Protein AF-A0A6C0KIC1-F1 (afdb_monomer_lite)

Structure (mmCIF, N/CA/C/O backbone):
data_AF-A0A6C0KIC1-F1
#
_entry.id   AF-A0A6C0KIC1-F1
#
loop_
_atom_site.group_PDB
_atom_site.id
_atom_site.type_symbol
_atom_site.label_atom_id
_atom_site.label_alt_id
_atom_site.label_comp_id
_atom_site.label_asym_id
_atom_site.label_entity_id
_atom_site.label_seq_id
_atom_site.pdbx_PDB_ins_code
_atom_site.Cartn_x
_atom_site.Cartn_y
_atom_site.Cartn_z
_atom_site.occupancy
_atom_site.B_iso_or_equiv
_atom_site.auth_seq_id
_atom_site.auth_comp_id
_atom_site.auth_asym_id
_atom_site.auth_atom_id
_atom_site.pdbx_PDB_model_num
ATOM 1 N N . MET A 1 1 ? 26.800 25.147 16.351 1.00 55.78 1 MET A N 1
ATOM 2 C CA . MET A 1 1 ? 27.168 24.151 15.323 1.00 55.78 1 MET A CA 1
ATOM 3 C C . MET A 1 1 ? 26.296 24.403 14.109 1.00 55.78 1 MET A C 1
ATOM 5 O O . MET A 1 1 ? 25.092 24.214 14.203 1.00 55.78 1 MET A O 1
ATOM 9 N N . GLU A 1 2 ? 26.875 24.908 13.021 1.00 70.06 2 GLU A N 1
ATOM 10 C CA . GLU A 1 2 ? 26.149 25.129 11.766 1.00 70.06 2 GLU A CA 1
ATOM 11 C C . GLU A 1 2 ? 26.284 23.886 10.888 1.00 70.06 2 GLU A C 1
ATOM 13 O O . GLU A 1 2 ? 27.394 23.475 10.552 1.00 70.06 2 GLU A O 1
ATOM 18 N N . TRP A 1 3 ? 25.159 23.281 10.520 1.00 74.00 3 TRP A N 1
ATOM 19 C CA . TRP A 1 3 ? 25.140 22.181 9.564 1.00 74.00 3 TRP A CA 1
ATOM 20 C C . TRP A 1 3 ? 25.367 22.740 8.158 1.00 74.00 3 TRP A C 1
ATOM 22 O O . TRP A 1 3 ? 24.520 23.458 7.630 1.00 74.00 3 TRP A O 1
ATOM 32 N N . LYS A 1 4 ? 26.516 22.423 7.551 1.00 73.38 4 LYS A N 1
ATOM 33 C CA . LYS A 1 4 ? 26.829 22.783 6.161 1.00 73.38 4 LYS A CA 1
ATOM 34 C C . LYS A 1 4 ? 27.044 21.520 5.340 1.00 73.38 4 LYS A C 1
ATOM 36 O O . LYS A 1 4 ? 27.826 20.652 5.712 1.00 73.38 4 LYS A O 1
ATOM 41 N N . TRP A 1 5 ? 26.323 21.436 4.225 1.00 68.00 5 TRP A N 1
ATOM 42 C CA . TRP A 1 5 ? 26.271 20.260 3.352 1.00 68.00 5 TRP A CA 1
ATOM 43 C C . TRP A 1 5 ? 27.563 20.014 2.560 1.00 68.00 5 TRP A C 1
ATOM 45 O O . TRP A 1 5 ? 27.757 18.919 2.042 1.00 68.00 5 TRP A O 1
ATOM 55 N N . THR A 1 6 ? 28.470 20.991 2.486 1.00 72.81 6 THR A N 1
ATOM 56 C CA . THR A 1 6 ? 29.800 20.842 1.878 1.00 72.81 6 THR A CA 1
ATOM 57 C C . THR A 1 6 ? 30.837 21.674 2.633 1.00 72.81 6 THR A C 1
ATOM 59 O O . THR A 1 6 ? 30.506 22.677 3.268 1.00 72.81 6 THR A O 1
ATOM 62 N N . LYS A 1 7 ? 32.115 21.277 2.551 1.00 73.88 7 LYS A N 1
ATOM 63 C CA . LYS A 1 7 ? 33.252 21.959 3.202 1.00 73.88 7 LYS A CA 1
ATOM 64 C C . LYS A 1 7 ? 33.667 23.282 2.527 1.00 73.88 7 LYS A C 1
ATOM 66 O O . LYS A 1 7 ? 34.739 23.796 2.811 1.00 73.88 7 LYS A O 1
ATOM 71 N N . GLY A 1 8 ? 32.843 23.837 1.632 1.00 76.50 8 GLY A N 1
ATOM 72 C CA . GLY A 1 8 ? 33.173 25.050 0.868 1.00 76.50 8 GLY A CA 1
ATOM 73 C C . GLY A 1 8 ? 34.265 24.864 -0.194 1.00 76.50 8 GLY A C 1
ATOM 74 O O . GLY A 1 8 ? 34.670 25.836 -0.821 1.00 76.50 8 GLY A O 1
ATOM 75 N N . GLU A 1 9 ? 34.735 23.635 -0.406 1.00 81.81 9 GLU A N 1
ATOM 76 C CA . GLU A 1 9 ? 35.710 23.302 -1.442 1.00 81.81 9 GLU A CA 1
ATOM 77 C C . GLU A 1 9 ? 35.061 23.320 -2.833 1.00 81.81 9 GLU A C 1
ATOM 79 O O . GLU A 1 9 ? 33.883 22.986 -3.006 1.00 81.81 9 GLU A O 1
ATOM 84 N N . ASN A 1 10 ? 35.844 23.712 -3.839 1.00 78.75 10 ASN A N 1
ATOM 85 C CA . ASN A 1 10 ? 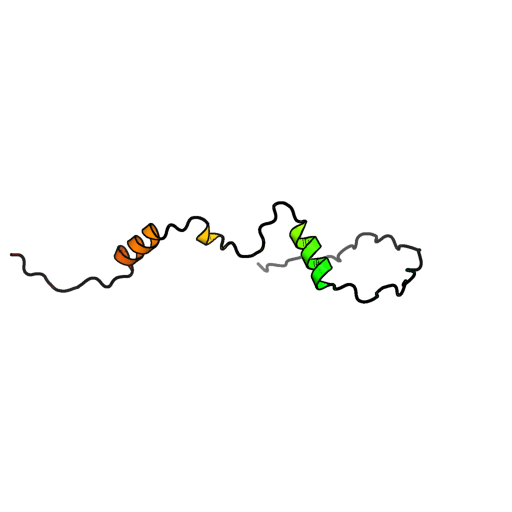35.395 23.718 -5.225 1.00 78.75 10 ASN A CA 1
ATOM 86 C C . ASN A 1 10 ? 35.151 22.279 -5.698 1.00 78.75 10 ASN A C 1
ATOM 88 O O . ASN A 1 10 ? 36.002 21.409 -5.547 1.00 78.75 10 ASN A O 1
ATOM 92 N N . MET A 1 11 ? 33.989 22.030 -6.301 1.00 78.50 11 MET A N 1
ATOM 93 C CA . MET A 1 11 ? 33.646 20.712 -6.833 1.00 78.50 11 MET A CA 1
ATOM 94 C C . 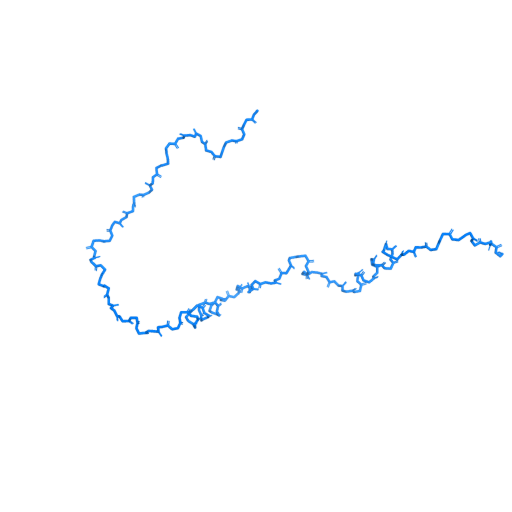MET A 1 11 ? 34.458 20.411 -8.096 1.00 78.50 11 MET A C 1
ATOM 96 O O . MET A 1 11 ? 34.275 21.064 -9.128 1.00 78.50 11 MET A O 1
ATOM 100 N N . GLU A 1 12 ? 35.291 19.378 -8.047 1.00 81.19 12 GLU A N 1
ATOM 101 C CA . GLU A 1 12 ? 35.958 18.858 -9.237 1.00 81.19 12 GLU A CA 1
ATOM 102 C C . GLU A 1 12 ? 34.970 18.041 -10.077 1.00 81.19 12 GLU A C 1
ATOM 104 O O . GLU A 1 12 ? 34.359 17.072 -9.623 1.00 81.19 12 GLU A O 1
ATOM 109 N N . LYS A 1 13 ? 34.769 18.462 -11.328 1.00 80.75 13 LYS A N 1
ATOM 110 C CA . LYS A 1 13 ? 33.918 17.740 -12.278 1.00 80.75 13 LYS A CA 1
ATOM 111 C C . LYS A 1 13 ? 34.727 16.619 -12.920 1.00 80.75 13 LYS A C 1
ATOM 113 O O . LYS A 1 13 ? 35.856 16.836 -13.348 1.00 80.75 13 LYS A O 1
ATOM 118 N N . THR A 1 14 ? 34.121 15.446 -13.073 1.00 80.25 14 THR A N 1
ATOM 119 C CA . THR A 1 14 ? 34.723 14.350 -13.839 1.00 80.25 14 THR A CA 1
ATOM 120 C C . THR A 1 14 ? 34.919 14.749 -15.305 1.00 80.25 14 THR A C 1
ATOM 122 O O . THR A 1 14 ? 34.095 15.462 -15.891 1.00 80.25 14 THR A O 1
ATOM 125 N N . MET A 1 15 ? 36.019 14.291 -15.911 1.00 79.75 15 MET A N 1
ATOM 126 C CA . MET A 1 15 ? 36.327 14.552 -17.317 1.00 79.75 15 MET A CA 1
ATOM 127 C C . MET A 1 15 ? 35.238 13.942 -18.207 1.00 79.75 15 MET A C 1
ATOM 129 O O . MET A 1 15 ? 35.115 12.723 -18.324 1.00 79.75 15 MET A O 1
ATOM 133 N N . ARG A 1 16 ? 34.424 14.792 -18.839 1.00 74.25 16 ARG A N 1
ATOM 134 C CA . ARG A 1 16 ? 33.432 14.347 -19.823 1.00 74.25 16 ARG A CA 1
ATOM 135 C C . ARG A 1 16 ? 34.117 14.194 -21.173 1.00 74.25 16 ARG A C 1
ATOM 137 O O . ARG A 1 16 ? 34.578 15.184 -21.737 1.00 74.25 16 ARG A O 1
ATOM 144 N N . VAL A 1 17 ? 34.154 12.969 -21.694 1.00 77.81 17 VAL A N 1
ATOM 145 C CA . VAL A 1 17 ? 34.586 12.704 -23.071 1.00 77.81 17 VAL A CA 1
ATOM 146 C C . VAL A 1 17 ? 33.654 13.471 -24.009 1.00 77.81 17 VAL A C 1
ATOM 148 O O . VAL A 1 17 ? 32.445 13.222 -24.035 1.00 77.81 17 VAL A O 1
ATOM 151 N N . LYS A 1 18 ? 34.202 14.437 -24.750 1.00 68.38 18 LYS A N 1
ATOM 152 C CA . LYS A 1 18 ? 33.478 15.090 -25.840 1.00 68.38 18 LYS A CA 1
ATOM 153 C C . LYS A 1 18 ? 33.336 14.051 -26.950 1.00 68.38 18 LYS A C 1
ATOM 155 O O . LYS A 1 18 ? 34.327 13.485 -27.395 1.00 68.38 18 LYS A O 1
ATOM 160 N N . LYS A 1 19 ? 32.104 13.728 -27.345 1.00 68.50 19 LYS A N 1
ATOM 161 C CA . LYS A 1 19 ? 31.889 12.943 -28.563 1.00 68.50 19 LYS A CA 1
ATOM 162 C C . LYS A 1 19 ? 32.174 13.876 -29.738 1.00 68.50 19 LYS A C 1
ATOM 164 O O . LYS A 1 19 ? 31.357 14.743 -30.017 1.00 68.50 19 LYS A O 1
ATOM 169 N N . ASP A 1 20 ? 33.306 13.686 -30.407 1.00 65.75 20 ASP A N 1
ATOM 170 C CA . ASP A 1 20 ? 33.734 14.471 -31.579 1.00 65.75 20 ASP A CA 1
ATOM 171 C C . ASP A 1 20 ? 32.980 14.098 -32.870 1.00 65.75 20 ASP A C 1
ATOM 173 O O . ASP A 1 20 ? 33.419 14.394 -33.979 1.00 65.75 20 ASP A O 1
ATOM 177 N N . HIS A 1 21 ? 31.838 13.422 -32.757 1.00 64.19 21 HIS A N 1
ATOM 178 C CA . HIS A 1 21 ? 30.994 13.140 -33.908 1.00 64.19 21 HIS A CA 1
ATOM 179 C C . HIS A 1 21 ? 29.944 14.241 -34.027 1.00 64.19 21 HIS A C 1
ATOM 181 O O . HIS A 1 21 ? 29.218 14.471 -33.051 1.00 64.19 21 HIS A O 1
ATOM 187 N N . PRO A 1 22 ? 29.839 14.921 -35.186 1.00 61.06 22 PRO A N 1
ATOM 188 C CA . PRO A 1 22 ? 28.715 15.801 -35.431 1.00 61.06 22 PRO A CA 1
ATOM 189 C C . PRO A 1 22 ? 27.450 14.972 -35.234 1.00 61.06 22 PRO A C 1
ATOM 191 O O . PRO A 1 22 ? 27.288 13.900 -35.817 1.00 61.06 22 PRO A O 1
ATOM 194 N N . ILE A 1 23 ? 26.584 15.434 -34.336 1.00 59.12 23 ILE A N 1
ATOM 195 C CA . ILE A 1 23 ? 25.257 14.859 -34.173 1.00 59.12 23 ILE A CA 1
ATOM 196 C C . ILE A 1 23 ? 24.547 15.169 -35.487 1.00 59.12 23 ILE A C 1
ATOM 198 O O . ILE A 1 23 ? 24.080 16.287 -35.689 1.00 59.12 23 ILE A O 1
ATOM 202 N N . GLU A 1 24 ? 24.518 14.208 -36.408 1.00 57.75 24 GLU A N 1
ATOM 203 C CA . GLU A 1 24 ? 23.585 14.247 -37.523 1.00 57.75 24 GLU A CA 1
ATOM 204 C C . GLU A 1 24 ? 22.190 14.286 -36.903 1.00 57.75 24 GLU A C 1
ATOM 206 O O . GLU A 1 24 ? 21.673 13.274 -36.423 1.00 57.75 24 GLU A O 1
ATOM 211 N N . ILE A 1 25 ? 21.591 15.477 -36.850 1.00 57.66 25 ILE A N 1
ATOM 212 C CA . ILE A 1 25 ? 20.175 15.629 -36.545 1.00 57.66 25 ILE A CA 1
ATOM 213 C C . ILE A 1 25 ? 19.450 15.079 -37.769 1.00 57.66 25 ILE A C 1
ATOM 215 O O . ILE A 1 25 ? 19.060 15.813 -38.675 1.00 57.66 25 ILE A O 1
ATOM 219 N N . LYS A 1 26 ? 19.322 13.753 -37.833 1.00 54.09 26 LYS A N 1
ATOM 220 C CA . LYS A 1 26 ? 18.369 13.125 -38.732 1.00 54.09 26 LYS A CA 1
ATOM 221 C C . LYS A 1 26 ? 17.006 13.623 -38.282 1.00 54.09 26 LYS A C 1
ATOM 223 O O . LYS A 1 26 ? 16.537 13.279 -37.197 1.00 54.09 26 LYS A O 1
ATOM 228 N N . ASN A 1 27 ? 16.393 14.473 -39.099 1.00 55.06 27 ASN A N 1
ATOM 229 C CA . ASN A 1 27 ? 15.020 14.944 -38.931 1.00 55.06 27 ASN A CA 1
ATOM 230 C C . ASN A 1 27 ? 14.014 13.809 -39.210 1.00 55.06 27 ASN A C 1
ATOM 232 O O . ASN A 1 27 ? 12.979 14.027 -39.827 1.00 55.06 27 ASN A O 1
ATOM 236 N N . ASP A 1 28 ? 14.292 12.600 -38.723 1.00 53.28 28 ASP A N 1
ATOM 237 C CA . ASP A 1 28 ? 13.431 11.423 -38.844 1.00 53.28 28 ASP A CA 1
ATOM 238 C C . ASP A 1 28 ? 12.446 11.339 -37.668 1.00 53.28 28 ASP A C 1
ATOM 240 O O . ASP A 1 28 ? 11.887 10.288 -37.365 1.00 53.28 28 ASP A O 1
ATOM 244 N N . ASN A 1 29 ? 12.182 12.463 -36.998 1.00 55.81 29 ASN A N 1
ATOM 245 C CA . ASN A 1 29 ? 11.134 12.564 -35.989 1.00 55.81 29 ASN A CA 1
ATOM 246 C C . ASN A 1 29 ? 9.783 12.847 -36.660 1.00 55.81 29 ASN A C 1
ATOM 248 O O . ASN A 1 29 ? 9.083 13.810 -36.341 1.00 55.81 29 ASN A O 1
ATOM 252 N N . PHE A 1 30 ? 9.393 11.964 -37.580 1.00 54.78 30 PHE A N 1
ATOM 253 C CA . PHE A 1 30 ? 7.990 11.751 -37.906 1.00 54.78 30 PHE A CA 1
ATOM 254 C C . PHE A 1 30 ? 7.295 11.291 -36.630 1.00 54.78 30 PHE A C 1
ATOM 256 O O . PHE A 1 30 ? 7.398 10.123 -36.279 1.00 54.78 30 PHE A O 1
ATOM 263 N N . LYS A 1 31 ? 6.653 12.231 -35.919 1.00 60.09 31 LYS A N 1
ATOM 264 C CA . LYS A 1 31 ? 5.643 12.013 -34.867 1.00 60.09 31 LYS A CA 1
ATOM 265 C C . LYS A 1 31 ? 5.745 10.640 -34.188 1.00 60.09 31 LYS A C 1
ATOM 267 O O . LYS A 1 31 ? 4.809 9.846 -34.253 1.00 60.09 31 LYS A O 1
ATOM 272 N N . LYS A 1 32 ? 6.873 10.335 -33.545 1.00 63.06 32 LYS A N 1
ATOM 273 C CA . LYS A 1 32 ? 6.897 9.177 -32.660 1.00 63.06 32 LYS A CA 1
ATOM 274 C C . LYS A 1 32 ? 6.004 9.572 -31.495 1.00 63.06 32 LYS A C 1
ATOM 276 O O . LYS A 1 32 ? 6.251 10.607 -30.872 1.00 63.06 32 LYS A O 1
ATOM 281 N N . ASP A 1 33 ? 4.915 8.842 -31.275 1.00 73.12 33 ASP A N 1
ATOM 282 C CA . ASP A 1 33 ? 4.054 9.104 -30.131 1.00 73.12 33 ASP A CA 1
ATOM 283 C C . ASP A 1 33 ? 4.874 8.815 -28.871 1.00 73.12 33 ASP A C 1
ATOM 285 O O . ASP A 1 33 ? 5.024 7.674 -28.433 1.00 73.12 33 ASP A O 1
ATOM 289 N N . ASN A 1 34 ? 5.482 9.872 -28.329 1.00 77.94 34 ASN A N 1
ATOM 290 C CA . ASN A 1 34 ? 6.362 9.804 -27.169 1.00 77.94 34 ASN A CA 1
ATOM 291 C C . ASN A 1 34 ? 5.649 9.154 -25.976 1.00 77.94 34 ASN A C 1
ATOM 293 O O . ASN A 1 34 ? 6.303 8.587 -25.102 1.00 77.94 34 ASN A O 1
ATOM 297 N N . ARG A 1 35 ? 4.309 9.208 -25.950 1.00 79.56 35 ARG A N 1
ATOM 298 C CA . ARG A 1 35 ? 3.487 8.528 -24.954 1.00 79.56 35 ARG A CA 1
ATOM 299 C C . ARG A 1 35 ? 3.547 7.015 -25.116 1.00 79.56 35 ARG A C 1
ATOM 301 O O . ARG A 1 35 ? 3.752 6.331 -24.118 1.00 79.56 35 ARG A O 1
ATOM 308 N N . GLN A 1 36 ? 3.380 6.505 -26.333 1.00 79.69 36 GLN A N 1
ATOM 309 C CA . GLN A 1 36 ? 3.419 5.071 -26.609 1.00 79.69 36 GLN A CA 1
ATOM 310 C C . GLN A 1 36 ? 4.805 4.494 -26.305 1.00 79.69 36 GLN A C 1
ATOM 312 O O . GLN A 1 36 ? 4.908 3.530 -25.556 1.00 79.69 36 GLN A O 1
ATOM 317 N N . ASP A 1 37 ? 5.873 5.159 -26.755 1.00 83.25 37 ASP A N 1
ATOM 318 C CA . ASP A 1 37 ? 7.254 4.727 -26.489 1.00 83.25 37 ASP A CA 1
ATOM 319 C C . ASP A 1 37 ? 7.583 4.757 -24.980 1.00 83.25 37 ASP A C 1
ATOM 321 O O . ASP A 1 37 ? 8.240 3.861 -24.454 1.00 83.25 37 ASP A O 1
ATOM 325 N N . SER A 1 38 ? 7.076 5.757 -24.247 1.00 80.25 38 SER A N 1
ATOM 326 C CA . SER A 1 38 ? 7.191 5.821 -22.784 1.00 80.25 38 SER A CA 1
ATOM 327 C C . SER A 1 38 ? 6.410 4.699 -22.090 1.00 80.25 38 SER A C 1
ATOM 329 O O . SER A 1 38 ? 6.914 4.084 -21.148 1.00 80.25 38 SER A O 1
ATOM 331 N N . ASN A 1 39 ? 5.205 4.392 -22.578 1.00 82.12 39 ASN A N 1
ATOM 332 C CA . ASN A 1 39 ? 4.372 3.317 -22.053 1.00 82.12 39 ASN A CA 1
ATOM 333 C C . ASN A 1 39 ? 5.029 1.950 -22.273 1.00 82.12 39 ASN A C 1
ATOM 335 O O . ASN A 1 39 ? 5.156 1.182 -21.327 1.00 82.12 39 ASN A O 1
ATOM 339 N N . ASP A 1 40 ? 5.552 1.683 -23.467 1.00 84.44 40 ASP A N 1
ATOM 340 C CA . ASP A 1 40 ? 6.252 0.435 -23.775 1.00 84.44 40 ASP A CA 1
ATOM 341 C C . ASP A 1 40 ? 7.509 0.273 -22.905 1.00 84.44 40 ASP A C 1
ATOM 343 O O . ASP A 1 40 ? 7.778 -0.805 -22.371 1.00 84.44 40 ASP A O 1
ATOM 347 N N . ARG A 1 41 ? 8.256 1.360 -22.660 1.00 83.00 41 ARG A N 1
ATOM 348 C CA . ARG A 1 41 ? 9.390 1.361 -21.715 1.00 83.00 41 ARG A CA 1
ATOM 349 C C . ARG A 1 41 ? 8.972 1.088 -20.273 1.00 83.00 41 ARG A C 1
ATOM 351 O O . ARG A 1 41 ? 9.782 0.546 -19.529 1.00 83.00 41 ARG A O 1
ATOM 358 N N . LEU A 1 42 ? 7.776 1.5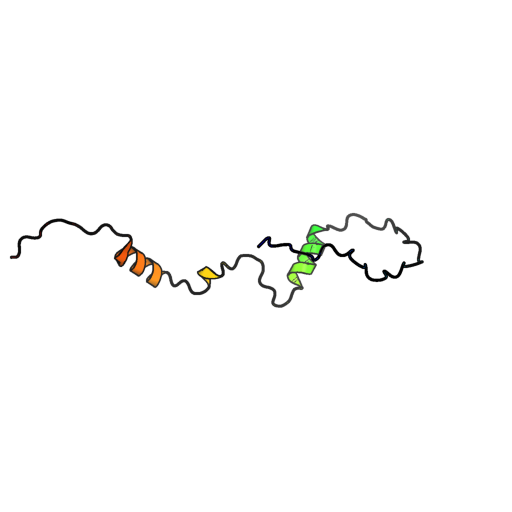07 -19.855 1.00 77.69 42 LEU A N 1
ATOM 359 C CA . LEU A 1 42 ? 7.224 1.239 -18.523 1.00 77.69 42 LEU A CA 1
ATOM 360 C C . LEU A 1 42 ? 6.730 -0.206 -18.402 1.00 77.69 42 LEU A C 1
ATOM 362 O O . LEU A 1 42 ? 6.999 -0.844 -17.389 1.00 77.69 42 LEU A O 1
ATOM 366 N N . MET A 1 43 ? 6.066 -0.725 -19.436 1.00 78.69 43 MET A N 1
ATOM 367 C CA . MET A 1 43 ? 5.560 -2.100 -19.483 1.00 78.69 43 MET A CA 1
ATOM 368 C C . MET A 1 43 ? 6.692 -3.129 -19.509 1.00 78.69 43 MET A C 1
ATOM 370 O O . MET A 1 43 ? 6.601 -4.162 -18.856 1.00 78.69 43 MET A O 1
ATOM 374 N N . ASN A 1 44 ? 7.802 -2.816 -20.184 1.00 81.44 44 ASN A N 1
ATOM 375 C CA . ASN A 1 44 ? 8.988 -3.674 -20.225 1.00 81.44 44 ASN A CA 1
ATOM 376 C C . ASN A 1 44 ? 9.830 -3.647 -18.933 1.00 81.44 44 ASN A C 1
ATOM 378 O O . ASN A 1 44 ? 10.833 -4.360 -18.844 1.00 81.44 44 ASN A O 1
ATOM 382 N N . ARG A 1 45 ? 9.462 -2.855 -17.911 1.00 73.69 45 ARG A N 1
ATOM 383 C CA . ARG A 1 45 ?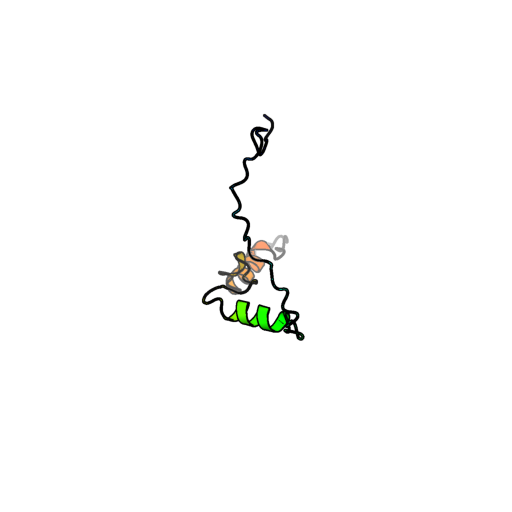 10.122 -2.908 -16.596 1.00 73.69 45 ARG A CA 1
ATOM 384 C C . ARG A 1 45 ? 9.631 -4.137 -15.836 1.00 73.69 45 ARG A C 1
ATOM 386 O O . ARG A 1 45 ? 8.737 -4.049 -14.998 1.00 73.69 45 ARG A O 1
ATOM 393 N N . GLY A 1 46 ? 10.218 -5.293 -16.131 1.00 64.38 46 GLY A N 1
ATOM 394 C CA . GLY A 1 46 ? 9.961 -6.512 -15.370 1.00 64.38 46 GLY A CA 1
ATOM 395 C C . GLY A 1 46 ? 10.168 -6.269 -13.870 1.00 64.38 46 GLY A C 1
ATOM 396 O O . GLY A 1 46 ? 11.207 -5.754 -13.465 1.00 64.38 46 GLY A O 1
ATOM 397 N N . MET A 1 47 ? 9.166 -6.628 -13.060 1.00 62.56 47 MET A N 1
ATOM 398 C CA . MET A 1 47 ? 9.180 -6.550 -11.588 1.00 62.56 47 MET A CA 1
ATOM 399 C C . MET A 1 47 ? 9.295 -5.134 -10.988 1.00 62.56 47 MET A C 1
ATOM 401 O O . MET A 1 47 ? 9.635 -4.997 -9.814 1.00 62.56 47 MET A O 1
ATOM 405 N N . MET A 1 48 ? 8.995 -4.066 -11.734 1.00 61.66 48 MET A N 1
ATOM 406 C CA . MET A 1 48 ? 8.878 -2.730 -11.143 1.00 61.66 48 MET A CA 1
ATOM 407 C C . MET A 1 48 ? 7.409 -2.433 -10.853 1.00 61.66 48 MET A C 1
ATOM 409 O O . MET A 1 48 ? 6.623 -2.175 -11.761 1.00 61.66 48 MET A O 1
ATOM 413 N N . ILE A 1 49 ? 7.043 -2.471 -9.573 1.00 63.44 49 ILE A N 1
ATOM 414 C CA . ILE A 1 49 ? 5.732 -2.038 -9.084 1.00 63.44 49 ILE A CA 1
ATOM 415 C C . ILE A 1 49 ? 5.441 -0.640 -9.651 1.00 63.44 49 ILE A C 1
ATOM 417 O O . ILE A 1 49 ? 6.188 0.308 -9.393 1.00 63.44 49 ILE A O 1
ATOM 421 N N . GLN A 1 50 ? 4.373 -0.510 -10.444 1.00 62.25 50 GLN A N 1
ATOM 422 C CA . GLN A 1 50 ? 3.893 0.796 -10.888 1.00 62.25 50 GLN A CA 1
ATOM 423 C C . GLN A 1 50 ? 3.375 1.553 -9.660 1.00 62.25 50 GLN A C 1
ATOM 425 O O . GLN A 1 50 ? 2.678 1.005 -8.810 1.00 62.25 50 GLN A O 1
ATOM 430 N N . THR A 1 51 ? 3.814 2.800 -9.525 1.00 66.94 51 THR A N 1
ATOM 431 C CA . THR A 1 51 ? 3.534 3.695 -8.398 1.00 66.94 51 THR A CA 1
ATOM 432 C C . THR A 1 51 ? 2.057 3.687 -8.005 1.00 66.94 51 THR A C 1
ATOM 434 O O . THR A 1 51 ? 1.235 4.088 -8.819 1.00 66.94 51 THR A O 1
ATOM 437 N N . SER A 1 52 ? 1.767 3.278 -6.764 1.00 61.53 52 SER A N 1
ATOM 438 C CA . SER A 1 52 ? 0.498 3.454 -6.017 1.00 61.53 52 SER A CA 1
ATOM 439 C C . SER A 1 52 ? 0.354 2.449 -4.863 1.00 61.53 52 SER A C 1
ATOM 441 O O . SER A 1 52 ? -0.711 2.366 -4.256 1.00 61.53 52 SER A O 1
ATOM 443 N N . ILE A 1 53 ? 1.389 1.670 -4.528 1.00 64.94 53 ILE A N 1
ATOM 444 C CA . ILE A 1 53 ? 1.365 0.883 -3.294 1.00 64.94 53 ILE A CA 1
ATOM 445 C C . ILE A 1 53 ? 1.675 1.828 -2.144 1.00 64.94 53 ILE A C 1
ATOM 447 O O . ILE A 1 53 ? 2.816 2.251 -1.960 1.00 64.94 53 ILE A O 1
ATOM 451 N N . ASN A 1 54 ? 0.645 2.180 -1.382 1.00 68.06 54 ASN A N 1
ATOM 452 C CA . ASN A 1 54 ? 0.847 2.836 -0.105 1.00 68.06 54 ASN A CA 1
ATOM 453 C C . ASN A 1 54 ? 1.616 1.846 0.803 1.00 68.06 54 ASN A C 1
ATOM 455 O O . ASN A 1 54 ? 1.084 0.773 1.103 1.00 68.06 54 ASN A O 1
ATOM 459 N N . PRO A 1 55 ? 2.857 2.166 1.227 1.00 67.44 55 PRO A N 1
ATOM 460 C CA . PRO A 1 55 ? 3.697 1.251 2.003 1.00 67.44 55 PRO A CA 1
ATOM 461 C C . PRO A 1 55 ? 3.057 0.874 3.344 1.00 67.44 55 PRO A C 1
ATOM 463 O O . PRO A 1 55 ? 3.331 -0.202 3.869 1.00 67.44 55 PRO A O 1
ATOM 466 N N . TYR A 1 56 ? 2.146 1.710 3.846 1.00 67.94 56 TYR A N 1
ATOM 467 C CA . TYR A 1 56 ? 1.372 1.479 5.063 1.00 67.94 56 TYR A CA 1
ATOM 468 C C . TYR A 1 56 ? 0.086 0.679 4.830 1.00 67.94 56 TYR A C 1
ATOM 470 O O . TYR A 1 56 ? -0.533 0.261 5.793 1.00 67.94 56 TYR A O 1
ATOM 478 N N . LEU A 1 57 ? -0.322 0.460 3.576 1.00 64.38 57 LEU A N 1
ATOM 479 C CA . LEU A 1 57 ? -1.514 -0.321 3.216 1.00 64.38 57 LEU A CA 1
ATOM 480 C C . LEU A 1 57 ? -1.193 -1.773 2.843 1.00 64.38 57 LEU A C 1
ATOM 482 O O . LEU A 1 57 ? -2.099 -2.552 2.563 1.00 64.38 57 LEU A O 1
ATOM 486 N N . SER A 1 58 ? 0.091 -2.134 2.827 1.00 63.44 58 SER A N 1
ATOM 487 C CA . SER A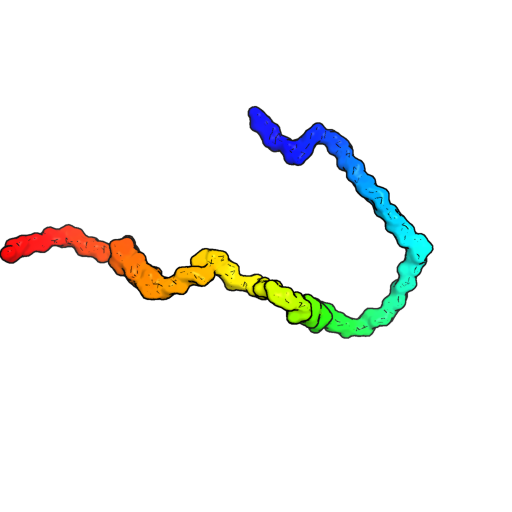 1 58 ? 0.587 -3.454 2.424 1.00 63.44 58 SER A CA 1
ATOM 488 C C . SER A 1 58 ? 0.110 -4.596 3.334 1.00 63.44 58 SER A C 1
ATOM 490 O O . SER A 1 58 ? -0.007 -5.724 2.868 1.00 63.44 58 SER A O 1
ATOM 492 N N . ASN A 1 59 ? -0.230 -4.293 4.593 1.00 67.31 59 ASN A N 1
ATOM 493 C CA . ASN A 1 59 ? -0.702 -5.250 5.601 1.00 67.31 59 ASN A CA 1
ATOM 494 C C . ASN A 1 59 ? -2.062 -4.860 6.220 1.00 67.31 59 ASN A C 1
ATOM 496 O O . ASN A 1 59 ? -2.389 -5.310 7.321 1.00 67.31 59 ASN A O 1
ATOM 500 N N . ASN A 1 60 ? -2.859 -4.016 5.553 1.00 67.44 60 ASN A N 1
ATOM 501 C CA . ASN A 1 60 ? -4.130 -3.558 6.120 1.00 67.44 60 ASN A CA 1
ATOM 502 C C . ASN A 1 60 ? -5.206 -4.640 5.999 1.00 67.44 60 ASN A C 1
ATOM 504 O O . ASN A 1 60 ? -5.726 -4.917 4.919 1.00 67.44 60 ASN A O 1
ATOM 508 N N . ASN A 1 61 ? -5.552 -5.248 7.133 1.00 81.88 61 ASN A N 1
ATOM 509 C CA . ASN A 1 61 ? -6.734 -6.085 7.260 1.00 81.88 61 ASN A CA 1
ATOM 510 C C . ASN A 1 61 ? -7.905 -5.207 7.709 1.00 81.88 61 ASN A C 1
ATOM 512 O O . ASN A 1 61 ? -7.927 -4.750 8.849 1.00 81.88 61 ASN A O 1
ATOM 516 N N . TYR A 1 62 ? -8.901 -5.041 6.840 1.00 82.00 62 TYR A N 1
ATOM 517 C CA . TYR A 1 62 ? -10.117 -4.275 7.126 1.00 82.00 62 TYR A CA 1
ATOM 518 C C . TYR A 1 62 ? -10.787 -4.670 8.456 1.00 82.00 62 TYR A C 1
ATOM 520 O O . TYR A 1 62 ? -11.288 -3.813 9.177 1.00 82.00 62 TYR A O 1
ATOM 528 N N . LEU A 1 63 ? -10.747 -5.953 8.838 1.00 87.06 63 LEU A N 1
ATOM 529 C CA . LEU A 1 63 ? -11.296 -6.415 10.119 1.00 87.06 63 LEU A CA 1
ATOM 530 C C . LEU A 1 63 ? -10.547 -5.839 11.325 1.00 87.06 63 LEU A C 1
ATOM 532 O O . LEU A 1 63 ? -11.159 -5.601 12.363 1.00 87.06 63 LEU A O 1
ATOM 536 N N . ASN A 1 64 ? -9.236 -5.625 11.205 1.00 86.94 64 ASN A N 1
ATOM 537 C CA . ASN A 1 64 ? -8.453 -4.987 12.258 1.00 86.94 64 ASN A CA 1
ATOM 538 C C . ASN A 1 64 ? -8.809 -3.502 12.359 1.00 86.94 64 ASN A C 1
ATOM 540 O O . ASN A 1 64 ? -8.988 -3.006 13.467 1.00 86.94 64 ASN A O 1
ATOM 544 N N . ASP A 1 65 ? -9.011 -2.825 11.229 1.00 86.06 65 ASP A N 1
ATOM 545 C CA . ASP A 1 65 ? -9.410 -1.414 11.213 1.00 86.06 65 ASP A CA 1
ATOM 546 C C . ASP A 1 65 ? -10.793 -1.211 11.846 1.00 86.06 65 ASP A C 1
ATOM 548 O O . ASP A 1 65 ? -10.985 -0.294 12.644 1.00 86.06 65 ASP A O 1
ATOM 552 N N . VAL A 1 66 ? -11.748 -2.104 11.562 1.00 88.12 66 VAL A N 1
ATOM 553 C CA . VAL A 1 66 ? -13.083 -2.081 12.183 1.00 88.12 66 VAL A CA 1
ATOM 554 C C . VAL A 1 66 ? -12.997 -2.286 13.698 1.00 88.12 66 VAL A C 1
ATOM 556 O O . VAL A 1 66 ? -13.682 -1.588 14.443 1.00 88.12 66 VAL A O 1
ATOM 559 N N . LYS A 1 67 ? -12.130 -3.193 14.170 1.00 91.50 67 LYS A N 1
ATOM 560 C CA . LYS A 1 67 ? -11.905 -3.409 15.610 1.00 91.50 67 LYS A CA 1
ATOM 561 C C . LYS A 1 67 ? -11.306 -2.178 16.288 1.00 91.50 67 LYS A C 1
ATOM 563 O O . LYS A 1 67 ? -11.811 -1.754 17.319 1.00 91.50 67 LYS A O 1
ATOM 568 N N . VAL A 1 68 ? -10.280 -1.573 15.686 1.00 88.69 68 VAL A N 1
ATOM 569 C CA . VAL A 1 68 ? -9.649 -0.344 16.200 1.00 88.69 68 VAL A CA 1
ATOM 570 C C . VAL A 1 68 ? -10.660 0.806 16.253 1.00 88.69 68 VAL A C 1
ATOM 572 O O . VAL A 1 68 ? -10.685 1.568 17.219 1.00 88.69 68 VAL A O 1
ATOM 575 N N . GLN A 1 69 ? -11.532 0.923 15.248 1.00 88.44 69 GLN A N 1
ATOM 576 C CA . GLN A 1 69 ? -12.594 1.928 15.254 1.00 88.44 69 GLN A CA 1
ATOM 577 C C . GLN A 1 69 ? -13.590 1.716 16.392 1.00 88.44 69 GLN A C 1
ATOM 579 O O . GLN A 1 69 ? -13.954 2.679 17.065 1.00 88.44 69 GLN A O 1
ATOM 584 N N . ASP A 1 70 ? -14.019 0.475 16.611 1.00 90.12 70 ASP A N 1
ATOM 585 C CA . ASP A 1 70 ? -14.958 0.130 17.677 1.00 90.12 70 ASP A CA 1
ATOM 586 C C . ASP A 1 70 ? -14.363 0.384 19.071 1.00 90.12 70 ASP A C 1
ATOM 588 O O . ASP A 1 70 ? -15.039 0.914 19.950 1.00 90.12 70 ASP A O 1
ATOM 592 N N . GLU A 1 71 ? -13.075 0.086 19.253 1.00 89.94 71 GLU A N 1
ATOM 593 C CA . GLU A 1 71 ? -12.392 0.201 20.543 1.00 89.94 71 GLU A CA 1
ATOM 594 C C . GLU A 1 71 ? -12.047 1.649 20.933 1.00 89.94 71 GLU A C 1
ATOM 596 O O . GLU A 1 71 ? -12.214 2.031 22.101 1.00 89.94 71 GLU A O 1
ATOM 601 N N . PHE A 1 72 ? -11.573 2.452 19.970 1.00 88.69 72 PHE A N 1
ATOM 602 C CA . PHE A 1 72 ? -10.963 3.762 20.242 1.00 88.69 72 PHE A CA 1
ATOM 603 C C . PHE A 1 72 ? -11.689 4.957 19.618 1.00 88.69 72 PHE A C 1
ATOM 605 O O . PHE A 1 72 ? -11.609 6.055 20.164 1.00 88.69 72 PHE A O 1
ATOM 612 N N . LEU A 1 73 ? -12.361 4.784 18.476 1.00 86.75 73 LEU A N 1
ATOM 613 C CA . LEU A 1 73 ? -12.957 5.898 17.722 1.00 86.75 73 LEU A CA 1
ATOM 614 C C . LEU A 1 73 ? -14.459 6.055 17.969 1.00 86.75 73 LEU A C 1
ATOM 616 O O . LEU A 1 73 ? -15.036 7.077 17.592 1.00 86.75 73 LEU A O 1
ATOM 620 N N . ARG A 1 74 ? -15.103 5.075 18.610 1.00 84.56 74 ARG A N 1
ATOM 621 C CA . ARG A 1 74 ? -16.503 5.194 19.015 1.00 84.56 74 ARG A CA 1
ATOM 622 C C . ARG A 1 74 ? -16.622 5.898 20.366 1.00 84.56 74 ARG A C 1
ATOM 624 O O . ARG A 1 74 ? -15.968 5.485 21.325 1.00 84.56 74 ARG A O 1
ATOM 631 N N . PRO A 1 75 ? -17.474 6.934 20.472 1.00 87.19 75 PRO A N 1
ATOM 632 C CA . PRO A 1 75 ? -17.799 7.538 21.754 1.00 87.19 75 PRO A CA 1
ATOM 633 C C . PRO A 1 75 ? -18.336 6.474 22.713 1.00 87.19 75 PRO A C 1
ATOM 635 O O . PRO A 1 75 ? -19.284 5.758 22.386 1.00 87.19 75 PRO A O 1
ATOM 638 N N . LYS A 1 76 ? -17.719 6.363 23.891 1.00 80.88 76 LYS A N 1
ATOM 639 C CA . LYS A 1 76 ? -18.230 5.520 24.973 1.00 80.88 76 LYS A CA 1
ATOM 640 C C . LYS A 1 76 ? -19.263 6.317 25.747 1.00 80.88 76 LYS A C 1
ATOM 642 O O . LYS A 1 76 ? -19.055 7.498 26.021 1.00 80.88 76 LYS A O 1
ATOM 647 N N . ASP A 1 77 ? -20.365 5.661 26.081 1.00 82.75 77 ASP A N 1
ATOM 648 C CA . ASP A 1 77 ? -21.355 6.260 26.958 1.00 82.75 77 ASP A CA 1
ATOM 649 C C . ASP A 1 77 ? -20.725 6.500 28.341 1.00 82.75 77 ASP A C 1
ATOM 651 O O . ASP A 1 77 ? -20.111 5.600 28.918 1.00 82.75 77 ASP A O 1
ATOM 655 N N . SER A 1 78 ? -20.836 7.730 28.840 1.00 78.31 78 SER A N 1
ATOM 656 C CA . SER A 1 78 ? -20.362 8.146 30.161 1.00 78.31 78 SER A CA 1
ATOM 657 C C . SER A 1 78 ? -21.443 8.045 31.240 1.00 78.31 78 SER A C 1
ATOM 659 O O . SER A 1 78 ? -21.208 8.465 32.373 1.00 78.31 78 SER A O 1
ATOM 661 N N . ASN A 1 79 ? -22.636 7.551 30.905 1.00 85.25 79 ASN A N 1
ATOM 662 C CA . ASN A 1 79 ? -23.742 7.440 31.845 1.00 85.25 79 ASN A CA 1
ATOM 663 C C . ASN A 1 79 ? -23.413 6.473 32.996 1.00 85.25 79 ASN A C 1
ATOM 665 O O . ASN A 1 79 ? -22.922 5.361 32.785 1.00 85.25 79 ASN A O 1
ATOM 669 N N . LEU A 1 80 ? -23.724 6.896 34.225 1.00 78.69 80 LEU A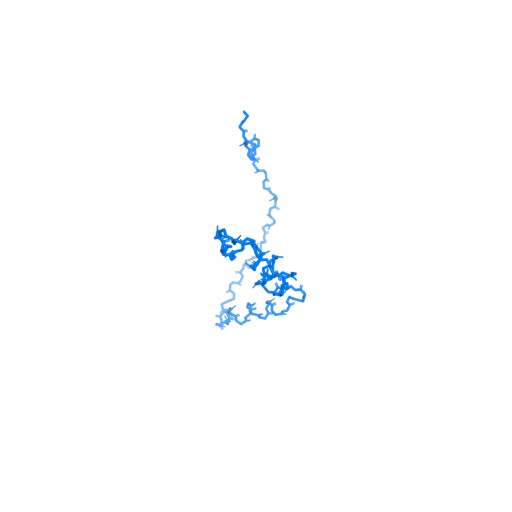 N 1
ATOM 670 C CA . LEU A 1 80 ? -23.676 6.049 35.415 1.00 78.69 80 LEU A CA 1
ATOM 671 C C . LEU A 1 80 ? -24.779 4.997 35.282 1.00 78.69 80 LEU A C 1
ATOM 673 O O . LEU A 1 80 ? -25.957 5.310 35.437 1.00 78.69 80 LEU A O 1
ATOM 677 N N . LYS A 1 81 ? -24.409 3.756 34.960 1.00 76.62 81 LYS A N 1
ATOM 678 C CA . LYS A 1 81 ? -25.345 2.639 35.077 1.00 76.62 81 LYS A CA 1
ATOM 679 C C . LYS A 1 81 ? -25.543 2.384 36.565 1.00 76.62 81 LYS A C 1
ATOM 681 O O . LYS A 1 81 ? -24.581 2.048 37.254 1.00 76.62 81 LYS A O 1
ATOM 686 N N . GLU A 1 82 ? -26.755 2.605 37.064 1.00 73.06 82 GLU A N 1
ATOM 687 C CA . GLU A 1 82 ? -27.125 2.107 38.385 1.00 73.06 82 GLU A CA 1
ATOM 688 C C . GLU A 1 82 ? -26.940 0.586 38.360 1.00 73.06 82 GLU A C 1
ATOM 690 O O . GLU A 1 82 ? -27.384 -0.085 37.427 1.00 73.06 82 GLU A O 1
ATOM 695 N N . ASN A 1 83 ? -26.174 0.063 39.317 1.00 67.75 83 ASN A N 1
ATOM 696 C CA . ASN A 1 83 ? -25.985 -1.374 39.454 1.00 67.75 83 ASN A CA 1
ATOM 697 C C . ASN A 1 83 ? -27.342 -1.979 39.848 1.00 67.75 83 ASN A C 1
ATOM 699 O O . ASN A 1 83 ? -27.872 -1.600 40.893 1.00 67.75 83 ASN A O 1
ATOM 703 N N . GLU A 1 84 ? -27.890 -2.868 39.015 1.00 56.91 84 GLU A N 1
ATOM 704 C CA . GLU A 1 84 ? -28.966 -3.788 39.424 1.00 56.91 84 GLU A CA 1
ATOM 705 C C . GLU A 1 84 ? -28.473 -4.769 40.496 1.00 56.91 84 GLU A C 1
ATOM 707 O O . GLU A 1 84 ? -27.315 -5.247 40.384 1.00 56.91 84 GLU A O 1
#

Sequence (84 aa):
MEWKWTKGENMEKTMRVKKDHPIEIKNDNFKKDNRQDSNDRLMNRGMMIQTSINPYLSNNNYLNDVKVQDEFLRPKDSNLKENE

Organism: NCBI:txid1070528

Radius of gyration: 30.29 Å; chains: 1; bounding box: 65×32×78 Å

Secondary structure (DSSP, 8-state):
----SS-SPPPPPP-PPP--S--------S---HHHHHHHHHHT-TT---S---TTSTT--HHHHHHHIIIIISPPP-------

Foldseek 3Di:
DDDDPDPPDDDDDDDDDDPPDPPPPPVPPPPPVVVVVVVVVVVPPPPDPDPDPPVVCPPDDVVVVVVCCVPPVDDDDPDDDDDD

pLDDT: mean 73.49, std 10.48, range [53.28, 91.5]